Protein AF-A0A9P8C4X3-F1 (afdb_monomer)

Sequence (140 aa):
MLRLPPEKMRQSKVDTWERTIINSKNSNYRGTARVDLEALEFSSSLVREENEKIIESLKEKFKKEGCYRLEPRNHVPVIIESSDFLSILELLELDPDSLLENPREIPPRLKFPLGFRLSCLHGRQRVEAAKTVLQKLGDR

Mean predicted aligned error: 7.97 Å

Nearest PDB structures (foldseek):
  5x7r-assembly1_A  TM=2.652E-01  e=4.032E+00  Paenibacillus sp. 598K
  3dva-assembly2_E  TM=3.510E-01  e=9.328E+00  Geobacillus stearothermophilus

Radius of gyration: 18.32 Å; Cα contacts (8 Å, |Δi|>4): 117; chains: 1; bounding box: 54×39×41 Å

InterPro domains:
  IPR022198 Protein of unknown function DUF3723 [PF12520] (67-136)

Foldseek 3Di:
DDDDDPDPQPPVNVVVVVVVVVVVCVVQDQAAAAEDLVQEDAPDPLEDDDDVVLLVVLLVCCVVPNLPCQPPVSDWDWDDDPVQVVVQCVVVVHDSVQRHDDPVDRHYHGYDPPPHHTHTNYDVSSSSSCCVNVVVVVVD

Structure (mmCIF, N/CA/C/O backbone):
data_AF-A0A9P8C4X3-F1
#
_entry.id   AF-A0A9P8C4X3-F1
#
loop_
_atom_site.group_PDB
_atom_site.id
_atom_site.type_symbol
_atom_site.label_atom_id
_atom_site.label_alt_id
_atom_site.label_comp_id
_atom_site.label_asym_id
_atom_site.label_entity_id
_atom_site.label_seq_id
_atom_site.pdbx_PDB_ins_code
_atom_site.Cartn_x
_atom_site.Cartn_y
_atom_site.Cartn_z
_atom_site.occupancy
_atom_site.B_iso_or_equiv
_atom_site.auth_seq_id
_atom_site.auth_comp_id
_atom_site.auth_asym_id
_atom_site.auth_atom_id
_atom_site.pdbx_PDB_model_num
ATOM 1 N N . MET A 1 1 ? 25.994 2.015 15.995 1.00 38.09 1 MET A N 1
ATOM 2 C CA . MET A 1 1 ? 25.415 3.321 15.607 1.00 38.09 1 MET A CA 1
ATOM 3 C C . MET A 1 1 ? 26.510 4.376 15.652 1.00 38.09 1 MET A C 1
ATOM 5 O O . MET A 1 1 ? 26.832 4.854 16.730 1.00 38.09 1 MET A O 1
ATOM 9 N N . LEU A 1 2 ? 27.114 4.714 14.515 1.00 37.50 2 LEU A N 1
ATOM 10 C CA . LEU A 1 2 ? 28.012 5.867 14.417 1.00 37.50 2 LEU A CA 1
ATOM 11 C C . LEU A 1 2 ? 27.166 7.068 13.988 1.00 37.50 2 LEU A C 1
ATOM 13 O O . LEU A 1 2 ? 26.756 7.161 12.834 1.00 37.50 2 LEU A O 1
ATOM 17 N N . ARG A 1 3 ? 26.845 7.955 14.937 1.00 45.94 3 ARG A N 1
ATOM 18 C CA . ARG A 1 3 ? 26.355 9.296 14.605 1.00 45.94 3 ARG A CA 1
ATOM 19 C C . ARG A 1 3 ? 27.543 10.074 14.051 1.00 45.94 3 ARG A C 1
ATOM 21 O O . ARG A 1 3 ? 28.453 10.411 14.801 1.00 45.94 3 ARG A O 1
ATOM 28 N N . LEU A 1 4 ? 27.536 10.316 12.745 1.00 45.34 4 LEU A N 1
ATOM 29 C CA . LEU A 1 4 ? 28.465 11.248 12.120 1.00 45.34 4 LEU A CA 1
ATOM 30 C C . LEU A 1 4 ? 28.060 12.685 12.503 1.00 45.34 4 LEU A C 1
ATOM 32 O O . LEU A 1 4 ? 26.861 12.981 12.548 1.00 45.34 4 LEU A O 1
ATOM 36 N N . PRO A 1 5 ? 29.023 13.568 12.816 1.00 47.78 5 PRO A N 1
ATOM 37 C CA . PRO A 1 5 ? 28.743 14.978 13.064 1.00 47.78 5 PRO A CA 1
ATOM 38 C C . PRO A 1 5 ? 28.179 15.637 11.793 1.00 47.78 5 PRO A C 1
ATOM 40 O O . PRO A 1 5 ? 28.447 15.152 10.690 1.00 47.78 5 PRO A O 1
ATOM 43 N N . PRO A 1 6 ? 27.410 16.737 11.908 1.00 54.22 6 PRO A N 1
ATOM 44 C CA . PRO A 1 6 ? 26.897 17.453 10.751 1.00 54.22 6 PRO A CA 1
ATOM 45 C C . PRO A 1 6 ? 28.059 18.171 10.055 1.00 54.22 6 PRO A C 1
ATOM 47 O O . PRO A 1 6 ? 28.331 19.345 10.303 1.00 54.22 6 PRO A O 1
ATOM 50 N N . GLU A 1 7 ? 28.775 17.465 9.179 1.00 57.38 7 GLU A N 1
ATOM 51 C CA . GLU A 1 7 ? 29.538 18.125 8.127 1.00 57.38 7 GLU A CA 1
ATOM 52 C C . GLU A 1 7 ? 28.571 19.048 7.383 1.00 57.38 7 GLU A C 1
ATOM 54 O O . GLU A 1 7 ? 27.470 18.632 7.014 1.00 57.38 7 GLU A O 1
ATOM 59 N N . LYS A 1 8 ? 28.958 20.314 7.183 1.00 61.00 8 LYS A N 1
ATOM 60 C CA . LYS A 1 8 ? 28.209 21.249 6.337 1.00 61.00 8 LYS A CA 1
ATOM 61 C C . LYS A 1 8 ? 28.087 20.633 4.945 1.00 61.00 8 LYS A C 1
ATOM 63 O O . LYS A 1 8 ? 29.001 20.733 4.124 1.00 61.00 8 LYS A O 1
ATOM 68 N N . MET A 1 9 ? 26.970 19.959 4.700 1.00 63.16 9 MET A N 1
ATOM 69 C CA . MET A 1 9 ? 26.681 19.313 3.434 1.00 63.16 9 MET A CA 1
ATOM 70 C C . MET A 1 9 ? 26.593 20.414 2.378 1.00 63.16 9 MET A C 1
ATOM 72 O O . MET A 1 9 ? 25.750 21.304 2.454 1.00 63.16 9 MET A O 1
ATOM 76 N N . ARG A 1 10 ? 27.537 20.414 1.433 1.00 78.19 10 ARG A N 1
ATOM 77 C CA . ARG A 1 10 ? 27.559 21.387 0.336 1.00 78.19 10 ARG A CA 1
ATOM 78 C C . ARG A 1 10 ? 26.290 21.223 -0.495 1.00 78.19 10 ARG A C 1
ATOM 80 O O . ARG A 1 10 ? 25.982 20.095 -0.870 1.00 78.19 10 ARG A O 1
ATOM 87 N N . GLN A 1 11 ? 25.625 22.329 -0.832 1.00 79.31 11 GLN A N 1
ATOM 88 C CA . GLN A 1 11 ? 24.384 22.340 -1.621 1.00 79.31 11 GLN A CA 1
ATOM 89 C C . GLN A 1 11 ? 24.466 21.431 -2.860 1.00 79.31 11 GLN A C 1
ATOM 91 O O . GLN A 1 11 ? 23.598 20.598 -3.072 1.00 79.31 11 GLN A O 1
ATOM 96 N N . SER A 1 12 ? 25.586 21.459 -3.588 1.00 80.44 12 SER A N 1
ATOM 97 C CA . SER A 1 12 ? 25.803 20.607 -4.766 1.00 80.44 12 SER A CA 1
ATOM 98 C C . SER A 1 12 ? 25.760 19.095 -4.492 1.00 80.44 12 SER A C 1
ATOM 100 O O . SER A 1 12 ? 25.336 18.322 -5.354 1.00 80.44 12 SER A O 1
ATOM 102 N N . LYS A 1 13 ? 26.185 18.647 -3.301 1.00 83.94 13 LYS A N 1
ATOM 103 C CA . LYS A 1 13 ? 26.048 17.243 -2.880 1.00 83.94 13 LYS A CA 1
ATOM 104 C C . LYS A 1 13 ? 24.589 16.901 -2.574 1.00 83.94 13 LYS A C 1
ATOM 106 O O . LYS A 1 13 ? 24.161 15.808 -2.935 1.00 83.94 13 LYS A O 1
ATOM 111 N N . VAL A 1 14 ? 23.842 17.826 -1.960 1.00 85.81 14 VAL A N 1
ATOM 112 C CA . VAL A 1 14 ? 22.397 17.670 -1.706 1.00 85.81 14 VAL A CA 1
ATOM 113 C C . VAL A 1 14 ? 21.658 17.500 -3.027 1.00 85.81 14 VAL A C 1
ATOM 115 O O . VAL A 1 14 ? 21.005 16.482 -3.224 1.00 85.81 14 VAL A O 1
ATOM 118 N N . ASP A 1 15 ? 21.875 18.418 -3.971 1.00 89.81 15 ASP A N 1
ATOM 119 C CA . ASP A 1 15 ? 21.198 18.419 -5.271 1.00 89.81 15 ASP A CA 1
ATOM 120 C C . ASP A 1 15 ? 21.467 17.125 -6.059 1.00 89.81 15 ASP A C 1
ATOM 122 O O . ASP A 1 15 ? 20.580 16.559 -6.698 1.00 89.81 15 ASP A O 1
ATOM 126 N N . THR A 1 16 ? 22.707 16.624 -6.013 1.00 90.56 16 THR A N 1
ATOM 127 C CA . THR A 1 16 ? 23.091 15.376 -6.695 1.00 90.56 16 THR A CA 1
ATOM 128 C C . THR A 1 16 ? 22.392 14.165 -6.073 1.00 90.56 16 THR A C 1
ATOM 130 O O . THR A 1 16 ? 21.905 13.279 -6.785 1.00 90.56 16 THR A O 1
ATOM 133 N N . TRP A 1 17 ? 22.319 14.124 -4.743 1.00 88.81 17 TRP A N 1
ATOM 134 C CA . TRP A 1 17 ? 21.651 13.051 -4.018 1.00 88.81 17 TRP A CA 1
ATOM 135 C C . TRP A 1 17 ? 20.136 13.072 -4.252 1.00 88.81 17 TRP A C 1
ATOM 137 O O . TRP A 1 17 ? 19.558 12.039 -4.584 1.00 88.81 17 TRP A O 1
ATOM 147 N N . GLU A 1 18 ? 19.504 14.246 -4.199 1.00 91.12 18 GLU A N 1
ATOM 148 C CA . GLU A 1 18 ? 18.080 14.412 -4.503 1.00 91.12 18 GLU A CA 1
ATOM 149 C C . GLU A 1 18 ? 17.73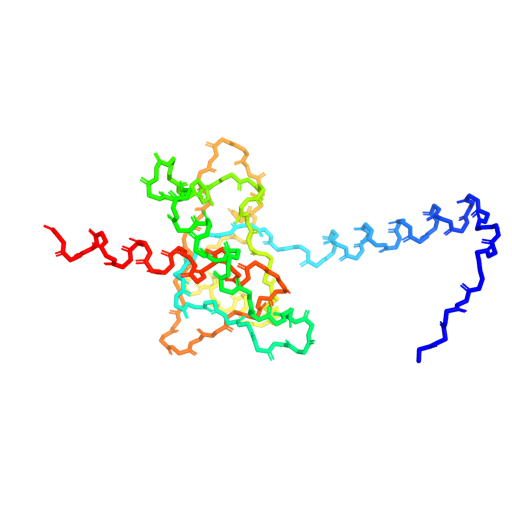6 13.943 -5.918 1.00 91.12 18 GLU A C 1
ATOM 151 O O . GLU A 1 18 ? 16.796 13.166 -6.088 1.00 91.12 18 GLU A O 1
ATOM 156 N N . ARG A 1 19 ? 18.535 14.319 -6.928 1.00 91.50 19 ARG A N 1
ATOM 157 C CA . ARG A 1 19 ? 18.359 13.823 -8.307 1.00 91.50 19 ARG A CA 1
ATOM 158 C C . ARG A 1 19 ? 18.426 12.304 -8.385 1.00 91.50 19 ARG A C 1
ATOM 160 O O . ARG A 1 19 ? 17.627 11.694 -9.086 1.00 91.50 19 ARG A O 1
ATOM 167 N N . THR A 1 20 ? 19.351 11.689 -7.653 1.00 92.19 20 THR A N 1
ATOM 168 C CA . THR A 1 20 ? 19.501 10.227 -7.632 1.00 92.19 20 THR A CA 1
ATOM 169 C C . THR A 1 20 ? 18.261 9.559 -7.039 1.00 92.19 20 THR A C 1
ATOM 171 O O . THR A 1 20 ? 17.746 8.593 -7.605 1.00 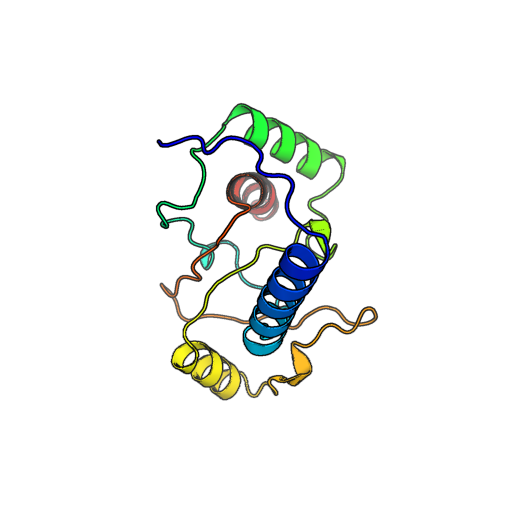92.19 20 THR A O 1
ATOM 174 N N . ILE A 1 21 ? 17.738 10.102 -5.936 1.00 89.38 21 ILE A N 1
ATOM 175 C CA . ILE A 1 21 ? 16.520 9.606 -5.288 1.00 89.38 21 ILE A CA 1
ATOM 176 C C . ILE A 1 21 ? 15.302 9.788 -6.196 1.00 89.38 21 ILE A C 1
ATOM 178 O O . ILE A 1 21 ? 14.516 8.855 -6.341 1.00 89.38 21 ILE A O 1
ATOM 182 N N . ILE A 1 22 ? 15.146 10.953 -6.826 1.00 91.88 22 ILE A N 1
ATOM 183 C CA . ILE A 1 22 ? 14.033 11.232 -7.743 1.00 91.88 22 ILE A CA 1
ATOM 184 C C . ILE A 1 22 ? 14.092 10.299 -8.954 1.00 91.88 22 ILE A C 1
ATOM 186 O O . ILE A 1 22 ? 13.093 9.658 -9.265 1.00 91.88 22 ILE A O 1
ATOM 190 N N . ASN A 1 23 ? 15.259 10.138 -9.581 1.00 92.44 23 ASN A N 1
ATOM 191 C CA . ASN A 1 23 ? 15.422 9.228 -10.716 1.00 92.44 23 ASN A CA 1
ATOM 192 C C . ASN A 1 23 ? 15.089 7.784 -10.334 1.00 92.44 23 ASN A C 1
ATOM 194 O O . ASN A 1 23 ? 14.375 7.108 -11.068 1.00 92.44 23 ASN A O 1
ATOM 198 N N . SER A 1 24 ? 15.547 7.336 -9.161 1.00 89.12 24 SER A N 1
ATOM 199 C CA . SER A 1 24 ? 15.256 5.991 -8.654 1.00 89.12 24 SER A CA 1
ATOM 200 C C . SER A 1 24 ? 13.773 5.798 -8.339 1.00 89.12 24 SER A C 1
ATOM 202 O O . SER A 1 24 ? 13.228 4.725 -8.574 1.00 89.12 24 SER A O 1
ATOM 204 N N . LYS A 1 25 ? 13.091 6.819 -7.806 1.00 86.81 25 LYS A N 1
ATOM 205 C CA . LYS A 1 25 ? 11.640 6.764 -7.580 1.00 86.81 25 LYS A CA 1
ATOM 206 C C . LYS A 1 25 ? 10.893 6.679 -8.903 1.00 86.81 25 LYS A C 1
ATOM 208 O O . LYS A 1 25 ? 10.054 5.802 -9.056 1.00 86.81 25 LYS A O 1
ATOM 213 N N . ASN A 1 26 ? 11.236 7.538 -9.858 1.00 87.88 26 ASN A N 1
ATOM 214 C CA . ASN A 1 26 ? 10.569 7.597 -11.155 1.00 87.88 26 ASN A CA 1
ATOM 215 C C . ASN A 1 26 ? 10.756 6.302 -11.956 1.00 87.88 26 ASN A C 1
ATOM 217 O O . ASN A 1 26 ? 9.814 5.845 -12.591 1.00 87.88 26 ASN A O 1
ATOM 221 N N . SER A 1 27 ? 11.939 5.678 -11.902 1.00 89.12 27 SER A N 1
ATOM 222 C CA . SER A 1 27 ? 12.2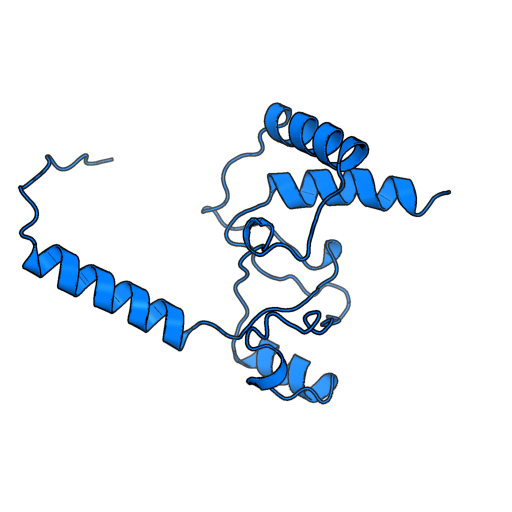06 4.432 -12.633 1.00 89.12 27 SER A CA 1
ATOM 223 C C . SER A 1 27 ? 11.558 3.193 -12.010 1.00 89.12 27 SER A C 1
ATOM 225 O O . SER A 1 27 ? 11.311 2.217 -12.721 1.00 89.12 27 SER A O 1
ATOM 227 N N . ASN A 1 28 ? 11.272 3.211 -10.705 1.00 90.00 28 ASN A N 1
ATOM 228 C CA . ASN A 1 28 ? 10.690 2.076 -9.979 1.00 90.00 28 ASN A CA 1
ATOM 229 C C . ASN A 1 28 ? 9.198 2.238 -9.675 1.00 90.00 28 ASN A C 1
ATOM 231 O O . ASN A 1 28 ? 8.547 1.265 -9.306 1.00 90.00 28 ASN A O 1
ATOM 235 N N . TYR A 1 29 ? 8.640 3.439 -9.819 1.00 91.12 29 TYR A N 1
ATOM 236 C CA . TYR A 1 29 ? 7.210 3.644 -9.650 1.00 91.12 29 TYR A CA 1
ATOM 237 C C . TYR A 1 29 ? 6.443 2.921 -10.764 1.00 91.12 29 TYR A C 1
ATOM 239 O O . TYR A 1 29 ? 6.816 2.974 -11.937 1.00 91.12 29 TYR A O 1
ATOM 247 N N . ARG A 1 30 ? 5.394 2.195 -10.378 1.00 91.88 30 ARG A N 1
ATOM 248 C CA . ARG A 1 30 ? 4.555 1.399 -11.289 1.00 91.88 30 ARG A CA 1
ATOM 249 C C . ARG A 1 30 ? 3.097 1.852 -11.310 1.00 91.88 30 ARG A C 1
ATOM 251 O O . ARG A 1 30 ? 2.290 1.237 -11.988 1.00 91.88 30 ARG A O 1
ATOM 258 N N . GLY A 1 31 ? 2.765 2.913 -10.575 1.00 92.31 31 GLY A N 1
ATOM 259 C CA . GLY A 1 31 ? 1.405 3.427 -10.466 1.00 92.31 31 GLY A CA 1
ATOM 260 C C . GLY A 1 31 ? 0.747 3.158 -9.114 1.00 92.31 31 GLY A C 1
ATOM 261 O O . GLY A 1 31 ? 1.393 2.793 -8.128 1.00 92.31 31 GLY A O 1
ATOM 262 N N . THR A 1 32 ? -0.563 3.374 -9.082 1.00 93.56 32 THR A N 1
ATOM 263 C CA . THR A 1 32 ? -1.436 3.240 -7.921 1.00 93.56 32 THR A CA 1
ATOM 264 C C . THR A 1 32 ? -2.563 2.269 -8.244 1.00 93.56 32 THR A C 1
ATOM 266 O O . THR A 1 32 ? -3.205 2.355 -9.285 1.00 93.56 32 THR A O 1
ATOM 269 N N . ALA A 1 33 ? -2.861 1.373 -7.306 1.00 93.44 33 ALA A N 1
ATOM 270 C CA . ALA A 1 33 ? -3.977 0.449 -7.417 1.00 93.44 33 ALA A CA 1
ATOM 271 C C . ALA A 1 33 ? -4.680 0.261 -6.074 1.00 93.44 33 ALA A C 1
ATOM 273 O O . ALA A 1 33 ? -4.108 0.449 -4.998 1.00 93.44 33 ALA A O 1
ATOM 274 N N . ARG A 1 34 ? -5.942 -0.158 -6.137 1.00 93.56 34 ARG A N 1
ATOM 275 C CA . ARG A 1 34 ? -6.682 -0.662 -4.982 1.00 93.56 34 ARG A CA 1
ATOM 276 C C . ARG A 1 34 ? -6.443 -2.157 -4.852 1.00 93.56 34 ARG A C 1
ATOM 278 O O . ARG A 1 34 ? -6.574 -2.885 -5.829 1.00 93.56 34 ARG A O 1
ATOM 285 N N . VAL A 1 35 ? -6.176 -2.611 -3.638 1.00 93.06 35 VAL A N 1
ATOM 286 C CA . VAL A 1 35 ? -5.932 -4.023 -3.331 1.00 93.06 35 VAL A CA 1
ATOM 287 C C . VAL A 1 35 ? -6.689 -4.410 -2.067 1.00 93.06 35 VAL A C 1
ATOM 289 O O . VAL A 1 35 ? -7.141 -3.535 -1.320 1.00 93.06 35 VAL A O 1
ATOM 292 N N . ASP A 1 36 ? -6.830 -5.708 -1.838 1.00 91.38 36 ASP A N 1
ATOM 293 C CA . ASP A 1 36 ? -7.435 -6.228 -0.613 1.00 91.38 36 ASP A CA 1
ATOM 294 C C . ASP A 1 36 ? -6.455 -6.095 0.556 1.00 91.38 36 ASP A C 1
ATOM 296 O O . ASP A 1 36 ? -5.248 -6.284 0.393 1.00 91.38 36 ASP A O 1
ATOM 300 N N . LEU A 1 37 ? -6.958 -5.736 1.742 1.00 91.44 37 LEU A N 1
ATOM 301 C CA . LEU A 1 37 ? -6.103 -5.503 2.915 1.00 91.44 37 LEU A CA 1
ATOM 302 C C . LEU A 1 37 ? -5.378 -6.779 3.351 1.00 91.44 37 LEU A C 1
ATOM 304 O O . LEU A 1 37 ? -4.320 -6.715 3.974 1.00 91.44 37 LEU A O 1
ATOM 308 N N . GLU A 1 38 ? -5.941 -7.932 3.010 1.00 90.00 38 GLU A N 1
ATOM 309 C CA . GLU A 1 38 ? -5.389 -9.259 3.221 1.00 90.00 38 GLU A CA 1
ATOM 310 C C . GLU A 1 38 ? -4.148 -9.490 2.355 1.00 90.00 38 GLU A C 1
ATOM 312 O O . GLU A 1 38 ? -3.249 -10.204 2.781 1.00 90.00 38 GLU A O 1
ATOM 317 N N . ALA A 1 39 ? -4.028 -8.858 1.187 1.00 92.06 39 ALA A N 1
ATOM 318 C CA . ALA A 1 39 ? -2.828 -8.975 0.360 1.00 92.06 39 ALA A CA 1
ATOM 319 C C . ALA A 1 39 ? -1.634 -8.199 0.945 1.00 92.06 39 ALA A C 1
ATOM 321 O O . ALA A 1 39 ? -0.512 -8.391 0.495 1.00 92.06 39 ALA A O 1
ATOM 322 N N . LEU A 1 40 ? -1.841 -7.323 1.935 1.00 92.81 40 LEU A N 1
ATOM 323 C CA . LEU A 1 40 ? -0.791 -6.469 2.493 1.00 92.81 40 LEU A CA 1
ATOM 324 C C . LEU A 1 40 ? -0.037 -7.166 3.630 1.00 92.81 40 LEU A C 1
ATOM 326 O O . LEU A 1 40 ? -0.624 -7.515 4.660 1.00 92.81 40 LEU A O 1
ATOM 330 N N . GLU A 1 41 ? 1.279 -7.291 3.473 1.00 92.12 41 GLU A N 1
ATOM 331 C CA . GLU A 1 41 ? 2.176 -7.867 4.471 1.00 92.12 41 GLU A CA 1
ATOM 332 C C . GLU A 1 41 ? 3.231 -6.862 4.949 1.00 92.12 41 GLU A C 1
ATOM 334 O O . GLU A 1 41 ? 3.782 -6.072 4.184 1.00 92.12 41 GLU A O 1
ATOM 339 N N . PHE A 1 42 ? 3.529 -6.914 6.249 1.00 90.19 42 PHE A N 1
ATOM 340 C CA . PHE A 1 42 ? 4.466 -6.025 6.933 1.00 90.19 42 PHE A CA 1
ATOM 341 C C . PHE A 1 42 ? 5.571 -6.824 7.640 1.00 90.19 42 PHE A C 1
ATOM 343 O O . PHE A 1 42 ? 5.747 -6.704 8.853 1.00 90.19 42 PHE A O 1
ATOM 350 N N . SER A 1 43 ? 6.288 -7.662 6.889 1.00 75.94 43 SER A N 1
ATOM 351 C CA . SER A 1 43 ? 7.287 -8.609 7.411 1.00 75.94 43 SER A CA 1
ATOM 352 C C . SER A 1 43 ? 8.740 -8.119 7.339 1.00 75.94 43 SER A C 1
ATOM 354 O O . SER A 1 43 ? 9.632 -8.781 7.867 1.00 75.94 43 SER A O 1
ATOM 356 N N . SER A 1 44 ? 9.015 -6.960 6.726 1.00 67.88 44 SER A N 1
ATOM 357 C CA . SER A 1 44 ? 10.395 -6.467 6.625 1.00 67.88 44 SER A CA 1
ATOM 358 C C . SER A 1 44 ? 10.919 -5.930 7.963 1.00 67.88 44 SER A C 1
ATOM 360 O O . SER A 1 44 ? 10.194 -5.293 8.727 1.00 67.88 44 SER A O 1
ATOM 362 N N . SER A 1 45 ? 12.220 -6.101 8.212 1.00 64.19 45 SER A N 1
ATOM 363 C CA . SER A 1 45 ? 12.933 -5.503 9.356 1.00 64.19 45 SER A CA 1
ATOM 364 C C . SER A 1 45 ? 12.918 -3.966 9.358 1.00 64.19 45 SER A C 1
ATOM 366 O O . SER A 1 45 ? 13.308 -3.339 10.341 1.00 64.19 45 SER A O 1
ATOM 368 N N . LEU A 1 46 ? 12.467 -3.354 8.259 1.00 63.47 46 LEU A N 1
ATOM 369 C CA . LEU A 1 46 ? 12.282 -1.912 8.108 1.00 63.47 46 LEU A CA 1
ATOM 370 C C . LEU A 1 46 ? 10.934 -1.435 8.670 1.00 63.47 46 LEU A C 1
ATOM 372 O O . LEU A 1 46 ? 10.737 -0.232 8.866 1.00 63.47 46 LEU A O 1
ATOM 376 N N . VAL A 1 47 ? 10.002 -2.355 8.935 1.00 67.31 47 VAL A N 1
ATOM 377 C CA . VAL A 1 47 ? 8.711 -2.029 9.534 1.00 67.31 47 VAL A CA 1
ATOM 378 C C . VAL A 1 47 ? 8.914 -1.719 11.012 1.00 67.31 47 VAL A C 1
ATOM 380 O O . VAL A 1 47 ? 9.438 -2.523 11.778 1.00 67.31 47 VAL A O 1
ATOM 383 N N . ARG A 1 48 ? 8.462 -0.532 11.427 1.00 70.00 48 ARG A N 1
ATOM 384 C CA . ARG A 1 48 ? 8.454 -0.141 12.841 1.00 70.00 48 ARG A CA 1
ATOM 385 C C . ARG A 1 48 ? 7.612 -1.104 13.672 1.00 70.00 48 ARG A C 1
ATOM 387 O O . ARG A 1 48 ? 6.577 -1.583 13.208 1.00 70.00 48 ARG A O 1
ATOM 394 N N . GLU A 1 49 ? 8.025 -1.287 14.922 1.00 73.81 49 GLU A N 1
ATOM 395 C CA . GLU A 1 49 ? 7.250 -2.024 15.914 1.00 73.81 49 GLU A CA 1
ATOM 396 C C . GLU A 1 49 ? 5.816 -1.502 16.028 1.00 73.81 49 GLU A C 1
ATOM 398 O O . GLU A 1 49 ? 5.497 -0.331 15.774 1.00 73.81 49 GLU A O 1
ATOM 403 N N . GLU A 1 50 ? 4.938 -2.421 16.405 1.00 76.38 50 GLU A N 1
ATOM 404 C CA . GLU A 1 50 ? 3.534 -2.137 16.599 1.00 76.38 50 GLU A CA 1
ATOM 405 C C . GLU A 1 50 ? 3.336 -1.163 17.765 1.00 76.38 50 GLU A C 1
ATOM 407 O O . GLU A 1 50 ? 3.933 -1.299 18.828 1.00 76.38 50 GLU A O 1
ATOM 412 N N . ASN A 1 51 ? 2.497 -0.147 17.556 1.00 86.06 51 ASN A N 1
ATOM 413 C CA . ASN A 1 51 ? 2.146 0.810 18.599 1.00 86.06 51 ASN A CA 1
ATOM 414 C C . ASN A 1 51 ? 0.630 0.836 18.733 1.00 86.06 51 ASN A C 1
ATOM 416 O O . ASN A 1 51 ? -0.065 1.534 17.990 1.00 86.06 51 ASN A O 1
ATOM 420 N N . GLU A 1 52 ? 0.140 0.067 19.696 1.00 89.62 52 GLU A N 1
ATOM 421 C CA . GLU A 1 52 ? -1.286 -0.123 19.947 1.00 89.62 52 GLU A CA 1
ATOM 422 C C . GLU A 1 52 ? -2.018 1.197 20.199 1.00 89.62 52 GLU A C 1
ATOM 424 O O . GLU A 1 52 ? -3.125 1.383 19.705 1.00 89.62 52 GLU A O 1
ATOM 429 N N . LYS A 1 53 ? -1.389 2.164 20.883 1.00 93.56 53 LYS A N 1
ATOM 430 C CA . LYS A 1 53 ? -2.006 3.477 21.149 1.00 93.56 53 LYS A CA 1
ATOM 431 C C . LYS A 1 53 ? -2.282 4.246 19.859 1.00 93.56 53 LYS A C 1
ATOM 433 O O . LYS A 1 53 ? -3.338 4.862 19.721 1.00 93.56 53 LYS A O 1
ATOM 438 N N . ILE A 1 54 ? -1.342 4.210 18.913 1.00 92.00 54 ILE A N 1
ATOM 439 C CA . ILE A 1 54 ? -1.522 4.856 17.606 1.00 92.00 54 ILE A CA 1
ATOM 440 C C . ILE A 1 54 ? -2.598 4.123 16.805 1.00 92.00 54 ILE A C 1
ATOM 442 O O . ILE A 1 54 ? -3.448 4.768 16.196 1.00 92.00 54 ILE A O 1
ATOM 446 N N . ILE A 1 55 ? -2.592 2.789 16.832 1.00 93.50 55 ILE A N 1
ATOM 447 C CA . ILE A 1 55 ? -3.608 1.979 16.154 1.00 93.50 55 ILE A CA 1
ATOM 448 C C . ILE A 1 55 ? -5.000 2.295 16.705 1.00 93.50 55 ILE A C 1
ATOM 450 O O . ILE A 1 55 ? -5.917 2.526 15.923 1.00 93.50 55 ILE A O 1
ATOM 454 N N . GLU A 1 56 ? -5.168 2.360 18.024 1.00 95.38 56 GLU A N 1
ATOM 455 C CA . GLU A 1 56 ? -6.466 2.643 18.638 1.00 95.38 56 GLU A CA 1
ATOM 456 C C . GLU A 1 56 ? -6.953 4.057 18.308 1.00 95.38 56 GLU A C 1
ATOM 458 O O . GLU A 1 56 ? -8.099 4.245 17.906 1.00 95.38 56 GLU A O 1
ATOM 463 N N . SER A 1 57 ? -6.054 5.045 18.346 1.00 95.25 57 SER A N 1
ATOM 464 C CA . SER A 1 57 ? -6.367 6.403 17.894 1.00 95.25 57 SER A CA 1
ATOM 465 C C . SER A 1 57 ? -6.812 6.440 16.424 1.00 95.25 57 SER A C 1
ATOM 467 O O . SER A 1 57 ? -7.773 7.135 16.086 1.00 95.25 57 SER A O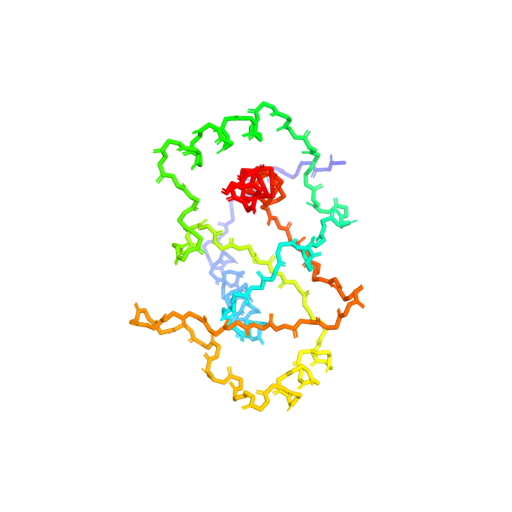 1
ATOM 469 N N . LEU A 1 58 ? -6.165 5.661 15.549 1.00 94.06 58 LEU A N 1
ATOM 470 C CA . LEU A 1 58 ? -6.559 5.539 14.145 1.00 94.06 58 LEU A CA 1
ATOM 471 C C . LEU A 1 58 ? -7.909 4.835 13.979 1.00 94.06 58 LEU A C 1
ATOM 473 O O . LEU A 1 58 ? -8.699 5.273 13.147 1.00 94.06 58 LEU A O 1
ATOM 477 N N . LYS A 1 59 ? -8.212 3.795 14.767 1.00 94.75 59 LYS A N 1
ATOM 478 C CA . LYS A 1 59 ? -9.526 3.131 14.740 1.00 94.75 59 LYS A CA 1
ATOM 479 C C . LYS A 1 59 ? -10.641 4.112 15.087 1.00 94.75 59 LYS A C 1
ATOM 481 O O . 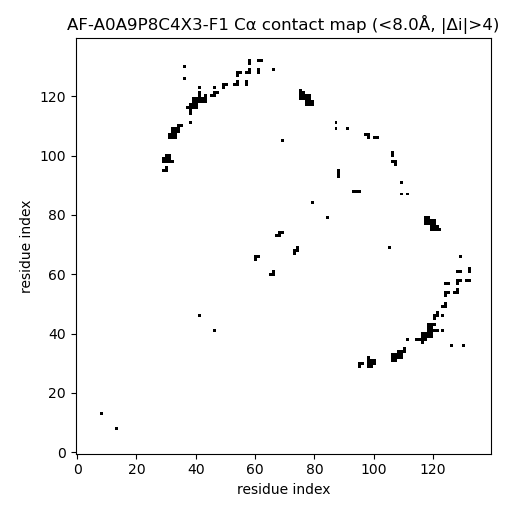LYS A 1 59 ? -11.629 4.176 14.361 1.00 94.75 59 LYS A O 1
ATOM 486 N N . GLU A 1 60 ? -10.478 4.890 16.155 1.00 95.06 60 GLU A N 1
ATOM 487 C CA . GLU A 1 60 ? -11.467 5.898 16.553 1.00 95.06 60 GLU A CA 1
ATOM 488 C C . GLU A 1 60 ? -11.640 6.971 15.478 1.00 95.06 60 GLU A C 1
ATOM 490 O O . GLU A 1 60 ? -12.767 7.299 15.097 1.00 95.06 60 GLU A O 1
ATOM 495 N N . LYS A 1 61 ? -10.532 7.442 14.894 1.00 93.69 61 LYS A N 1
ATOM 496 C CA . LYS A 1 61 ? -10.581 8.365 13.759 1.00 93.69 61 LYS A CA 1
ATOM 497 C C . LYS A 1 61 ? -11.335 7.765 12.570 1.00 93.69 61 LYS A C 1
ATOM 499 O O . LYS A 1 61 ? -12.204 8.425 12.011 1.00 93.69 61 LYS A O 1
ATOM 504 N N . PHE A 1 62 ? -11.057 6.518 12.198 1.00 93.69 62 PHE A N 1
ATOM 505 C CA . PHE A 1 62 ? -11.715 5.861 11.067 1.00 93.69 62 PHE A CA 1
ATOM 506 C C . PHE A 1 62 ? -13.203 5.609 11.302 1.00 93.69 62 PHE A C 1
ATOM 508 O O . PHE A 1 62 ? -13.975 5.721 10.356 1.00 93.69 62 PHE A O 1
ATOM 515 N N . LYS A 1 63 ? -13.628 5.313 12.536 1.00 92.19 63 LYS A N 1
ATOM 516 C CA . LYS A 1 63 ? -15.055 5.194 12.880 1.00 92.19 63 LYS A CA 1
ATOM 517 C C . LYS A 1 63 ? -15.783 6.536 12.790 1.00 92.19 63 LYS A C 1
ATOM 519 O O . LYS A 1 63 ? -16.926 6.571 12.352 1.00 92.19 63 LYS A O 1
ATOM 524 N N . LYS A 1 64 ? -15.135 7.622 13.227 1.00 93.06 64 LYS A N 1
ATOM 525 C CA . LYS A 1 64 ? -15.739 8.961 13.285 1.00 93.06 64 LYS A CA 1
ATOM 526 C C . LYS A 1 64 ? -15.750 9.664 11.9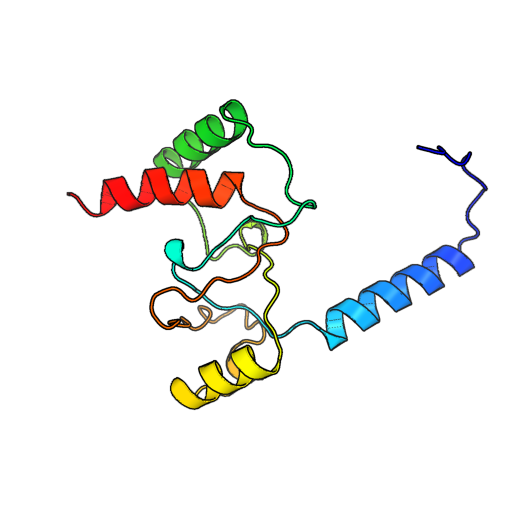31 1.00 93.06 64 LYS A C 1
ATOM 528 O O . LYS A 1 64 ? -16.743 10.276 11.561 1.00 93.06 64 LYS A O 1
ATOM 533 N N . GLU A 1 65 ? -14.622 9.625 11.234 1.00 91.88 65 GLU A N 1
ATOM 534 C CA . GLU A 1 65 ? -14.381 10.424 10.033 1.00 91.88 65 GLU A CA 1
ATOM 535 C C . GLU A 1 65 ? -14.348 9.561 8.770 1.00 91.88 65 GLU A C 1
ATOM 537 O O . GLU A 1 65 ? -14.592 10.079 7.690 1.00 91.88 65 GLU A O 1
ATOM 542 N N . GLY A 1 66 ? -14.073 8.260 8.880 1.00 89.06 66 GLY A N 1
ATOM 543 C CA . GLY A 1 66 ? -13.798 7.379 7.745 1.00 89.06 66 GLY A CA 1
ATOM 544 C C . GLY A 1 66 ? -12.299 7.166 7.497 1.00 89.06 66 GLY A C 1
ATOM 545 O O . GLY A 1 66 ? -11.436 7.857 8.038 1.00 89.06 66 GLY A O 1
ATOM 546 N N . CYS A 1 67 ? -11.971 6.168 6.670 1.00 88.50 67 CYS A N 1
ATOM 547 C CA . CYS A 1 67 ? -10.581 5.798 6.360 1.00 88.50 67 CYS A CA 1
ATOM 548 C C . CYS A 1 67 ? -9.964 6.617 5.206 1.00 88.50 67 CYS A C 1
ATOM 550 O O . CYS A 1 67 ? -8.744 6.651 5.072 1.00 88.50 67 CYS A O 1
ATOM 552 N N . TYR A 1 68 ? -10.785 7.237 4.346 1.00 88.75 68 TYR A N 1
ATOM 553 C CA . TYR A 1 68 ? -10.354 8.034 3.182 1.00 88.75 68 TYR A CA 1
ATOM 554 C C . TYR A 1 68 ? -9.237 7.391 2.340 1.00 88.75 68 TYR A C 1
ATOM 556 O O . TYR A 1 68 ? -8.243 8.022 1.986 1.00 88.75 68 TYR A O 1
ATOM 564 N N . ARG A 1 69 ? -9.394 6.107 2.006 1.00 87.50 69 ARG A N 1
ATOM 565 C CA . ARG A 1 69 ? -8.363 5.293 1.333 1.00 87.50 69 ARG A CA 1
ATOM 566 C C . ARG A 1 69 ? -7.955 5.758 -0.076 1.00 87.50 69 ARG A C 1
ATOM 568 O O . ARG A 1 69 ? -6.994 5.223 -0.608 1.00 87.50 69 ARG A O 1
ATOM 575 N N . LEU A 1 70 ? -8.703 6.683 -0.682 1.00 87.56 70 LEU A N 1
ATOM 576 C CA . LEU A 1 70 ? -8.384 7.279 -1.988 1.00 87.56 70 LEU A CA 1
ATOM 577 C C . LEU A 1 70 ? -7.553 8.563 -1.870 1.00 87.56 70 LEU A C 1
ATOM 579 O O . LEU A 1 70 ? -7.096 9.086 -2.878 1.00 87.56 70 LEU A O 1
ATOM 583 N N . GLU A 1 71 ? -7.379 9.108 -0.664 1.00 87.69 71 GLU A N 1
ATOM 584 C CA . GLU A 1 71 ? -6.506 10.262 -0.487 1.00 87.69 71 GLU A CA 1
ATOM 585 C C . GLU A 1 71 ? -5.037 9.818 -0.576 1.00 87.69 71 GLU A C 1
ATOM 587 O O . GLU A 1 71 ? -4.645 8.916 0.175 1.00 87.69 71 GLU A O 1
ATOM 592 N N . PRO A 1 72 ? -4.185 10.498 -1.369 1.00 86.44 72 PRO A N 1
ATOM 593 C CA . PRO A 1 72 ? -2.780 10.117 -1.541 1.00 86.44 72 PRO A CA 1
ATOM 594 C C . PRO A 1 72 ? -2.002 9.990 -0.228 1.00 86.44 72 PRO A C 1
ATOM 596 O O . PRO A 1 72 ? -1.166 9.102 -0.064 1.00 86.44 72 PRO A O 1
ATOM 599 N N . ARG A 1 73 ? -2.334 10.816 0.776 1.00 85.50 73 ARG A N 1
ATOM 600 C CA . ARG A 1 73 ? -1.729 10.733 2.118 1.00 85.50 73 ARG A CA 1
ATOM 601 C C . ARG A 1 73 ? -1.962 9.386 2.807 1.00 85.50 73 ARG A C 1
ATOM 603 O O . ARG A 1 73 ? -1.176 9.020 3.677 1.00 85.50 73 ARG A O 1
ATOM 610 N N . ASN A 1 74 ? -3.015 8.659 2.437 1.00 88.50 74 ASN A N 1
ATOM 611 C CA . ASN A 1 74 ? -3.396 7.364 2.998 1.00 88.50 74 ASN A CA 1
ATOM 612 C C . ASN A 1 74 ? -2.911 6.175 2.157 1.00 88.50 74 ASN A C 1
ATOM 614 O O . ASN A 1 74 ? -3.100 5.036 2.583 1.00 88.50 74 ASN A O 1
ATOM 618 N N . HIS A 1 75 ? -2.238 6.410 1.026 1.00 91.88 75 HIS A N 1
ATOM 619 C CA . HIS A 1 75 ? -1.649 5.337 0.229 1.00 91.88 75 HIS A CA 1
ATOM 620 C C . HIS A 1 75 ? -0.571 4.581 1.018 1.00 91.88 75 HIS A C 1
ATOM 622 O O . HIS A 1 75 ? 0.149 5.132 1.866 1.00 91.88 75 HIS A O 1
ATOM 628 N N . VAL A 1 76 ? -0.481 3.283 0.739 1.00 92.81 76 VAL A N 1
ATOM 629 C CA . VAL A 1 76 ? 0.504 2.368 1.312 1.00 92.81 76 VAL A CA 1
ATOM 630 C C . VAL A 1 76 ? 1.474 1.992 0.194 1.00 92.81 76 VAL A C 1
ATOM 632 O O . VAL A 1 76 ? 1.054 1.334 -0.753 1.00 92.81 76 VAL A O 1
ATOM 635 N N . PRO A 1 77 ? 2.746 2.417 0.260 1.00 92.38 77 PRO A N 1
ATOM 636 C CA . PRO A 1 77 ? 3.738 2.005 -0.716 1.00 92.38 77 PRO A CA 1
ATOM 637 C C . PRO A 1 77 ? 4.104 0.539 -0.498 1.00 92.38 77 PRO A C 1
ATOM 639 O O . PRO A 1 77 ? 4.414 0.111 0.622 1.00 92.38 77 PRO A O 1
ATOM 642 N N . VAL A 1 78 ? 4.084 -0.201 -1.599 1.00 92.50 78 VAL A N 1
ATOM 643 C CA . VAL A 1 78 ? 4.375 -1.630 -1.663 1.00 92.50 78 VAL A CA 1
ATOM 644 C C . VAL A 1 78 ? 5.495 -1.890 -2.662 1.00 92.50 78 VAL A C 1
ATOM 646 O O . VAL A 1 78 ? 5.674 -1.135 -3.616 1.00 92.50 78 VAL A O 1
ATOM 649 N N . ILE A 1 79 ? 6.243 -2.959 -2.424 1.00 91.25 79 ILE A N 1
ATOM 650 C CA . ILE A 1 79 ? 7.215 -3.524 -3.352 1.00 91.25 79 ILE A CA 1
ATOM 651 C C . ILE A 1 79 ? 6.605 -4.791 -3.945 1.00 91.25 79 ILE A C 1
ATOM 653 O O . ILE A 1 79 ? 5.985 -5.587 -3.234 1.00 91.25 79 ILE A O 1
ATOM 657 N N . ILE A 1 80 ? 6.798 -4.957 -5.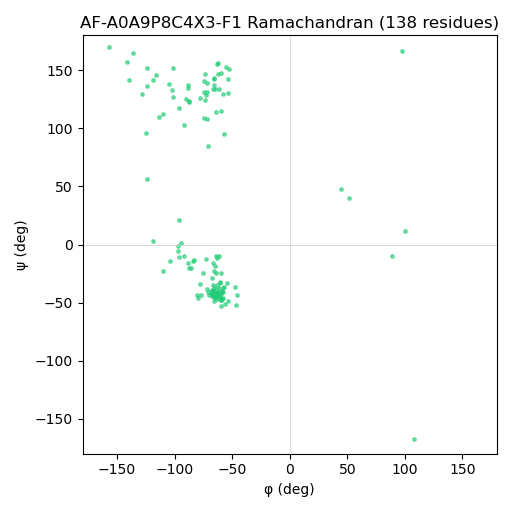248 1.00 91.12 80 ILE A N 1
ATOM 658 C CA . ILE A 1 80 ? 6.416 -6.137 -6.013 1.00 91.12 80 ILE A CA 1
ATOM 659 C C . ILE A 1 80 ? 7.534 -6.456 -7.005 1.00 91.12 80 ILE A C 1
ATOM 661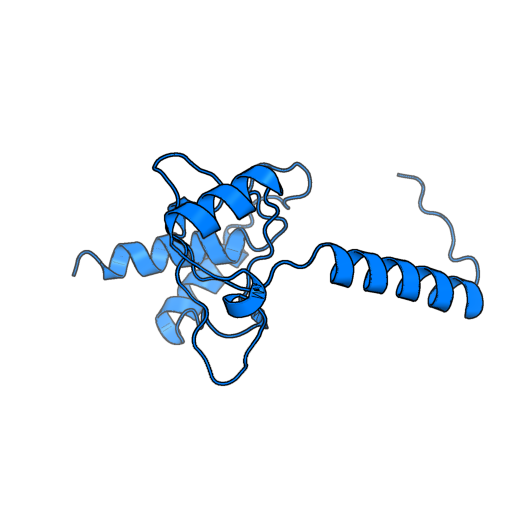 O O . ILE A 1 80 ? 8.139 -5.543 -7.574 1.00 91.12 80 ILE A O 1
ATOM 665 N N . GLU A 1 81 ? 7.813 -7.742 -7.199 1.00 91.62 81 GLU A N 1
ATOM 666 C CA . GLU A 1 81 ? 8.743 -8.187 -8.232 1.00 91.62 81 GLU A CA 1
ATOM 667 C C . GLU A 1 81 ? 8.187 -7.878 -9.623 1.00 91.62 81 GLU A C 1
ATOM 669 O O . GLU A 1 81 ? 6.985 -7.979 -9.879 1.00 91.62 81 GLU A O 1
ATOM 674 N N . SER A 1 82 ? 9.067 -7.495 -10.550 1.00 91.06 82 SER A N 1
ATOM 675 C CA . SER A 1 82 ? 8.628 -7.056 -11.883 1.00 91.06 82 SER A CA 1
ATOM 676 C C . SER A 1 82 ? 7.930 -8.175 -12.665 1.00 91.06 82 SER A C 1
ATOM 678 O O . SER A 1 82 ? 6.976 -7.900 -13.387 1.00 91.06 82 SER A O 1
ATOM 680 N N . SER A 1 83 ? 8.359 -9.430 -12.495 1.00 92.06 83 SER A N 1
ATOM 681 C CA . SER A 1 83 ? 7.717 -10.600 -13.110 1.00 92.06 83 SER A CA 1
ATOM 682 C C . SER A 1 83 ? 6.292 -10.808 -12.606 1.00 92.06 83 SER A C 1
ATOM 684 O O . SER A 1 83 ? 5.381 -11.026 -13.406 1.00 92.06 83 SER A O 1
ATOM 686 N N . ASP A 1 84 ? 6.090 -10.699 -11.292 1.00 91.06 84 ASP A N 1
ATOM 687 C CA . ASP A 1 84 ? 4.786 -10.904 -10.662 1.00 91.06 84 ASP A CA 1
ATOM 688 C C . ASP A 1 84 ? 3.825 -9.800 -11.089 1.00 91.06 84 ASP A C 1
ATOM 690 O O . ASP A 1 84 ? 2.692 -10.072 -11.481 1.00 91.06 84 ASP A O 1
ATOM 694 N N . PHE A 1 85 ? 4.306 -8.555 -11.086 1.00 91.38 85 PHE A N 1
ATOM 695 C CA . PHE A 1 85 ? 3.541 -7.400 -11.535 1.00 91.38 85 PHE A CA 1
ATOM 696 C C . PHE A 1 85 ? 3.036 -7.565 -12.973 1.00 91.38 85 PHE A C 1
ATOM 698 O O . PHE A 1 85 ? 1.840 -7.419 -13.213 1.00 91.38 85 PHE A O 1
ATOM 705 N N . LEU A 1 86 ? 3.920 -7.919 -13.913 1.00 91.75 86 LEU A N 1
ATOM 706 C CA . LEU A 1 86 ? 3.539 -8.121 -15.314 1.00 91.75 86 LEU A CA 1
ATOM 707 C C . LEU A 1 86 ? 2.561 -9.289 -15.483 1.00 91.75 86 LEU A C 1
ATOM 709 O O . LEU A 1 86 ? 1.567 -9.143 -16.188 1.00 91.75 86 LEU A O 1
ATOM 713 N N . SER A 1 87 ? 2.788 -10.401 -14.780 1.00 91.44 87 SER A N 1
ATOM 714 C CA . SER A 1 87 ? 1.900 -11.573 -14.831 1.00 91.44 87 SER A CA 1
ATOM 715 C C . SER A 1 87 ? 0.485 -11.243 -14.343 1.00 91.44 87 SER A C 1
ATOM 717 O O . SER A 1 87 ? -0.504 -11.731 -14.885 1.00 91.44 87 SER A O 1
ATOM 719 N N . ILE A 1 88 ? 0.369 -10.396 -13.316 1.00 91.06 88 ILE A N 1
ATOM 720 C CA . ILE A 1 88 ? -0.925 -9.960 -12.778 1.00 91.06 88 ILE A CA 1
ATOM 721 C C . ILE A 1 88 ? -1.639 -9.024 -13.751 1.00 91.06 88 ILE A C 1
ATOM 723 O O . ILE A 1 88 ? -2.851 -9.136 -13.913 1.00 91.06 88 ILE A O 1
ATOM 727 N N . LEU A 1 89 ? -0.913 -8.105 -14.389 1.00 92.25 89 LEU A N 1
ATOM 728 C CA . LEU A 1 89 ? -1.501 -7.218 -15.391 1.00 92.25 89 LEU A CA 1
ATOM 729 C C . LEU A 1 89 ? -1.997 -7.988 -16.612 1.00 92.25 89 LEU A C 1
ATOM 731 O O . LEU A 1 89 ? -3.110 -7.734 -17.062 1.00 92.25 89 LEU A O 1
ATOM 735 N N . GLU A 1 90 ? -1.223 -8.965 -17.085 1.00 92.62 90 GLU A N 1
ATOM 736 C CA . GLU A 1 90 ? -1.624 -9.851 -18.178 1.00 92.62 90 GLU A CA 1
ATOM 737 C C . GLU A 1 90 ? -2.893 -10.636 -17.822 1.00 92.62 90 GLU A C 1
ATOM 739 O O . GLU A 1 90 ? -3.858 -10.624 -18.581 1.00 92.62 90 GLU A O 1
ATOM 744 N N . LEU A 1 91 ? -2.944 -11.237 -16.627 1.00 90.12 91 LEU A N 1
ATOM 745 C CA . LEU A 1 91 ? -4.117 -11.977 -16.148 1.00 90.12 91 LEU A CA 1
ATOM 746 C C . LEU A 1 91 ? -5.382 -11.108 -16.051 1.00 90.12 91 LEU A C 1
ATOM 748 O O . LEU A 1 91 ? -6.494 -11.613 -16.199 1.00 90.12 91 LEU A O 1
ATOM 752 N N . LEU A 1 92 ? -5.221 -9.822 -15.736 1.00 88.81 92 LEU A N 1
ATOM 753 C CA . LEU A 1 92 ? -6.323 -8.875 -15.570 1.00 88.81 92 LEU A CA 1
ATOM 754 C C . LEU A 1 92 ? -6.626 -8.075 -16.844 1.00 88.81 92 LEU A C 1
ATOM 756 O O . LEU A 1 92 ? -7.513 -7.223 -16.798 1.00 88.81 92 LEU A O 1
ATOM 760 N N . GLU A 1 93 ? -5.905 -8.334 -17.939 1.00 91.88 93 GLU A N 1
ATOM 761 C CA . GLU A 1 93 ? -5.982 -7.585 -19.200 1.00 91.88 93 GLU A CA 1
ATOM 762 C C . GLU A 1 93 ? -5.830 -6.063 -18.991 1.00 91.88 93 GLU A C 1
ATOM 764 O O . GLU A 1 93 ? -6.529 -5.248 -19.595 1.00 91.88 93 GLU A O 1
ATOM 769 N N . LEU A 1 94 ? -4.923 -5.666 -18.091 1.00 90.19 94 LEU A N 1
ATOM 770 C CA . LEU A 1 94 ? -4.670 -4.268 -17.745 1.00 90.19 94 LEU A CA 1
ATOM 771 C C . LEU A 1 94 ? -3.396 -3.747 -18.407 1.00 90.19 94 LEU A C 1
ATOM 773 O O . LEU A 1 94 ? -2.325 -4.341 -18.301 1.00 90.19 94 LEU A O 1
ATOM 777 N N . ASP A 1 95 ? -3.503 -2.568 -19.011 1.00 89.75 95 ASP A N 1
ATOM 778 C CA . ASP A 1 95 ? -2.354 -1.792 -19.469 1.00 89.75 95 ASP A CA 1
ATOM 779 C C . ASP A 1 95 ? -1.618 -1.184 -18.256 1.00 89.75 95 ASP A C 1
ATOM 781 O O . ASP A 1 95 ? -2.281 -0.552 -17.423 1.00 89.75 95 ASP A O 1
ATOM 785 N N . PRO A 1 96 ? -0.286 -1.337 -18.109 1.00 88.62 96 PRO A N 1
ATOM 786 C CA . PRO A 1 96 ? 0.483 -0.671 -17.056 1.00 88.62 96 PRO A CA 1
ATOM 787 C C . PRO A 1 96 ? 0.182 0.826 -16.908 1.00 88.62 96 PRO A C 1
ATOM 789 O O . PRO A 1 96 ? 0.113 1.326 -15.781 1.00 88.62 96 PRO A O 1
ATOM 792 N N . ASP A 1 97 ? -0.059 1.527 -18.018 1.00 88.62 97 ASP A N 1
ATOM 793 C CA . ASP A 1 97 ? -0.335 2.966 -18.007 1.00 88.62 97 ASP A CA 1
ATOM 794 C C . ASP A 1 97 ? -1.663 3.306 -17.311 1.00 88.62 97 ASP A C 1
ATOM 796 O O . ASP A 1 97 ? -1.810 4.396 -16.756 1.00 88.62 97 ASP A O 1
ATOM 800 N N . SER A 1 98 ? -2.596 2.350 -17.220 1.00 87.88 98 SER A N 1
ATOM 801 C CA . SER A 1 98 ? -3.852 2.502 -16.468 1.00 87.88 98 SER A CA 1
ATOM 802 C C . SER A 1 98 ? -3.656 2.622 -14.951 1.00 87.88 98 SER A C 1
ATOM 804 O O . SER A 1 98 ? -4.575 3.030 -14.237 1.00 87.88 98 SER A O 1
ATOM 806 N N . LEU A 1 99 ? -2.472 2.268 -14.438 1.00 90.31 99 LEU A N 1
ATOM 807 C CA . LEU A 1 99 ? -2.127 2.449 -13.029 1.00 90.31 99 LEU A CA 1
ATOM 808 C C . LEU A 1 99 ? -1.522 3.827 -12.744 1.00 90.31 99 LEU A C 1
ATOM 810 O O . LEU A 1 99 ? -1.411 4.207 -11.575 1.00 90.31 99 LEU A O 1
ATOM 814 N N . LEU A 1 100 ? -1.071 4.565 -13.760 1.00 88.31 100 LEU A N 1
ATOM 815 C CA . LEU A 1 100 ? -0.456 5.874 -13.554 1.00 88.31 100 LEU A CA 1
ATOM 816 C C . LEU A 1 100 ? -1.495 6.859 -12.996 1.00 88.31 100 LEU A C 1
ATOM 818 O O . LEU A 1 100 ? -2.677 6.804 -13.328 1.00 88.31 100 LEU A O 1
ATOM 822 N N . GLU A 1 101 ? -1.069 7.739 -12.084 1.00 74.50 101 GLU A N 1
ATOM 823 C CA . GLU A 1 101 ? -1.989 8.632 -11.372 1.00 74.50 101 GLU A CA 1
ATOM 824 C C . GLU A 1 101 ? -2.769 9.542 -12.334 1.00 74.50 101 GLU A C 1
ATOM 826 O O . GLU A 1 101 ? -2.212 10.455 -12.944 1.00 74.50 101 GLU A O 1
ATOM 831 N N . ASN A 1 102 ? -4.089 9.349 -12.387 1.00 73.62 102 ASN A N 1
ATOM 832 C CA . ASN A 1 102 ? -5.035 10.296 -12.961 1.00 73.62 102 ASN A CA 1
ATOM 833 C C . ASN A 1 102 ? -5.935 10.842 -11.837 1.00 73.62 102 ASN A C 1
ATOM 835 O O . ASN A 1 102 ? -6.780 10.109 -11.320 1.00 73.62 102 ASN A O 1
ATOM 839 N N . PRO A 1 103 ? -5.808 12.124 -11.444 1.00 62.56 103 PRO A N 1
ATOM 840 C CA . PRO A 1 103 ? -6.525 12.681 -10.293 1.00 62.56 103 PRO A CA 1
ATOM 841 C C . PRO A 1 103 ? -8.054 12.713 -10.453 1.00 62.56 103 PRO A C 1
ATOM 843 O O . PRO A 1 103 ? -8.758 13.016 -9.491 1.00 62.56 103 PRO A O 1
ATOM 846 N N . ARG A 1 104 ? -8.583 12.432 -11.652 1.00 67.94 104 ARG A N 1
ATOM 847 C CA . ARG A 1 104 ? -10.027 12.369 -11.926 1.00 67.94 104 ARG A CA 1
ATOM 848 C C . ARG A 1 104 ? -10.597 10.954 -11.857 1.00 67.94 104 ARG A C 1
ATOM 850 O O . ARG A 1 104 ? -11.816 10.806 -11.860 1.00 67.94 104 ARG A O 1
ATOM 857 N N . GLU A 1 105 ? -9.746 9.937 -11.787 1.00 79.81 105 GLU A N 1
ATOM 858 C CA . GLU A 1 105 ? -10.155 8.540 -11.884 1.00 79.81 105 GLU A CA 1
ATOM 859 C C . GLU A 1 105 ? -9.862 7.778 -10.595 1.00 79.81 105 GLU A C 1
ATOM 861 O O . GLU A 1 105 ? -8.904 8.036 -9.866 1.00 79.81 105 GLU A O 1
ATOM 866 N N . ILE A 1 106 ? -10.736 6.822 -10.289 1.00 86.12 106 ILE A N 1
ATOM 867 C CA . ILE A 1 106 ? -10.531 5.917 -9.163 1.00 86.12 106 ILE A CA 1
ATOM 868 C C . ILE A 1 106 ? -9.510 4.869 -9.616 1.00 86.12 106 ILE A C 1
ATOM 870 O O . ILE A 1 106 ? -9.795 4.181 -10.598 1.00 86.12 106 ILE A O 1
ATOM 874 N N . PRO A 1 107 ? -8.400 4.654 -8.881 1.00 90.12 107 PRO A N 1
ATOM 875 C CA . PRO A 1 107 ? -7.408 3.660 -9.268 1.00 90.12 107 PRO A CA 1
ATOM 876 C C . PRO A 1 107 ? -8.039 2.276 -9.494 1.00 90.12 107 PRO A C 1
ATOM 878 O O . PRO A 1 107 ? -8.962 1.893 -8.747 1.00 90.12 107 PRO A O 1
ATOM 881 N N . PRO A 1 108 ? -7.574 1.498 -10.483 1.00 90.75 108 PRO A N 1
ATOM 882 C CA . PRO A 1 108 ? -8.117 0.171 -10.753 1.00 90.75 108 PRO A CA 1
ATOM 883 C C . PRO A 1 108 ? -7.906 -0.762 -9.555 1.00 90.75 108 PRO A C 1
ATOM 885 O O . PRO A 1 108 ? -7.056 -0.526 -8.692 1.00 90.75 108 PRO A O 1
ATOM 888 N N . ARG A 1 109 ? -8.736 -1.806 -9.446 1.00 90.56 109 ARG A N 1
ATOM 889 C CA . ARG A 1 109 ? -8.601 -2.809 -8.381 1.00 90.56 109 ARG A CA 1
ATOM 890 C C . ARG A 1 109 ? -7.825 -4.005 -8.910 1.00 90.56 109 ARG A C 1
ATOM 892 O O . ARG A 1 109 ? -8.325 -4.698 -9.787 1.00 90.56 109 ARG A O 1
ATOM 899 N N . LEU A 1 110 ? -6.664 -4.273 -8.324 1.00 91.31 110 LEU A N 1
ATOM 900 C CA . LEU A 1 110 ? -5.891 -5.478 -8.598 1.00 91.31 110 LEU A CA 1
ATOM 901 C C . LEU A 1 110 ? -6.320 -6.578 -7.629 1.00 91.31 110 LEU A C 1
ATOM 903 O O . LEU A 1 110 ? -6.325 -6.384 -6.410 1.00 91.31 110 LEU A O 1
ATOM 907 N N . LYS A 1 111 ? -6.709 -7.726 -8.185 1.00 88.38 111 LYS A N 1
ATOM 908 C CA . LYS A 1 111 ? -6.984 -8.943 -7.423 1.00 88.38 111 LYS A CA 1
ATOM 909 C C . LYS A 1 111 ? -5.790 -9.870 -7.553 1.00 88.38 111 LYS A C 1
ATOM 911 O O . LYS A 1 111 ? -5.371 -10.179 -8.662 1.00 88.38 111 LYS A O 1
ATOM 916 N N . PHE A 1 112 ? -5.278 -10.314 -6.416 1.00 86.31 112 PHE A N 1
ATOM 917 C CA . PHE A 1 112 ? -4.154 -11.234 -6.367 1.00 86.31 112 PHE A CA 1
ATOM 918 C C . PHE A 1 112 ? -4.653 -12.655 -6.083 1.00 86.31 112 PHE A C 1
ATOM 920 O O . PHE A 1 112 ? -5.690 -12.810 -5.426 1.00 86.31 112 PHE A O 1
ATOM 927 N N . PRO A 1 113 ? -3.934 -13.692 -6.547 1.00 85.06 113 PRO A N 1
ATOM 928 C CA . PRO A 1 113 ? -4.212 -15.068 -6.160 1.00 85.06 113 PRO A CA 1
ATOM 929 C C . PRO A 1 113 ? -4.204 -15.246 -4.638 1.00 85.06 113 PRO A C 1
ATOM 931 O O . PRO A 1 113 ? -3.508 -14.531 -3.910 1.00 85.06 113 PRO A O 1
ATOM 934 N N . LEU A 1 114 ? -4.959 -16.232 -4.149 1.00 84.69 114 LEU A N 1
ATOM 935 C CA . LEU A 1 114 ? -5.003 -16.535 -2.722 1.00 84.69 114 LEU A CA 1
ATOM 936 C C . LEU A 1 114 ? -3.592 -16.850 -2.202 1.00 84.69 114 LEU A C 1
ATOM 938 O O . LEU A 1 114 ? -2.886 -17.683 -2.762 1.00 84.69 114 LEU A O 1
ATOM 942 N N . GLY A 1 115 ? -3.200 -16.190 -1.113 1.00 85.62 115 GLY A N 1
ATOM 943 C CA . GLY A 1 115 ? -1.890 -16.377 -0.489 1.00 85.62 115 GLY A CA 1
ATOM 944 C C . GLY A 1 115 ? -0.782 -15.473 -1.033 1.00 85.62 115 GLY A C 1
ATOM 945 O O . GLY A 1 115 ? 0.257 -15.386 -0.385 1.00 85.62 115 GLY A O 1
ATOM 946 N N . PHE A 1 116 ? -1.000 -14.751 -2.137 1.00 89.88 116 PHE A N 1
ATOM 947 C CA . PHE A 1 116 ? -0.055 -13.736 -2.602 1.00 89.88 116 PHE A CA 1
ATOM 948 C C . PHE A 1 116 ? 0.026 -12.572 -1.604 1.00 89.88 116 PHE A C 1
ATOM 950 O O . PHE A 1 116 ? -0.999 -12.105 -1.096 1.00 89.88 116 PHE A O 1
ATOM 957 N N . ARG A 1 117 ? 1.245 -12.092 -1.334 1.00 91.62 117 ARG A N 1
ATOM 958 C CA . ARG A 1 117 ? 1.504 -11.011 -0.377 1.00 91.62 117 ARG A CA 1
ATOM 959 C C . ARG A 1 117 ? 2.348 -9.906 -1.001 1.00 91.62 117 ARG A C 1
ATOM 961 O O . ARG A 1 117 ? 3.409 -10.148 -1.562 1.00 91.62 117 ARG A O 1
ATOM 968 N N . LEU A 1 118 ? 1.874 -8.676 -0.854 1.00 92.50 118 LEU A N 1
ATOM 969 C CA . LEU A 1 118 ? 2.576 -7.450 -1.199 1.00 92.50 118 LEU A CA 1
ATOM 970 C C . LEU A 1 118 ? 3.419 -6.994 -0.013 1.00 92.50 118 LEU A C 1
ATOM 972 O O . LEU A 1 118 ? 2.899 -6.731 1.077 1.00 92.50 118 LEU A O 1
ATOM 976 N N . SER A 1 119 ? 4.717 -6.833 -0.256 1.00 92.19 119 SER A N 1
ATOM 977 C CA . SER A 1 119 ? 5.657 -6.347 0.749 1.00 92.19 119 SER A CA 1
ATOM 978 C C . SER A 1 119 ? 5.471 -4.851 0.969 1.00 92.19 119 SER A C 1
ATOM 980 O O . SER A 1 119 ? 5.823 -4.033 0.121 1.00 92.19 119 SER A O 1
ATOM 982 N N . CYS A 1 120 ? 4.924 -4.463 2.116 1.00 92.31 120 CYS A N 1
ATOM 983 C CA . CYS A 1 120 ? 4.671 -3.065 2.439 1.00 92.31 120 CYS A CA 1
ATOM 984 C C . CYS A 1 120 ? 5.882 -2.420 3.119 1.00 92.31 120 CYS A C 1
ATOM 986 O O . CYS A 1 120 ? 6.465 -2.976 4.053 1.00 92.31 120 CYS A O 1
ATOM 988 N N . LEU A 1 121 ? 6.210 -1.192 2.714 1.00 89.12 121 LEU A N 1
ATOM 989 C CA . LEU A 1 121 ? 7.306 -0.428 3.320 1.00 89.12 121 LEU A CA 1
ATOM 990 C C . LEU A 1 121 ? 6.895 0.237 4.637 1.00 89.12 121 LEU A C 1
ATOM 992 O O . LEU A 1 121 ? 7.639 0.231 5.614 1.00 89.12 121 LEU A O 1
ATOM 996 N N . HIS A 1 122 ? 5.704 0.838 4.672 1.00 88.56 122 HIS A N 1
ATOM 997 C CA . HIS A 1 122 ? 5.180 1.515 5.855 1.00 88.56 122 HIS A CA 1
ATOM 998 C C . HIS A 1 122 ? 3.655 1.603 5.832 1.00 88.56 122 HIS A C 1
ATOM 1000 O O . HIS A 1 122 ? 3.016 1.387 4.811 1.00 88.56 122 HIS A O 1
ATOM 1006 N N . GLY A 1 123 ? 3.052 2.014 6.949 1.00 90.19 123 GLY A N 1
ATOM 1007 C CA . GLY A 1 123 ? 1.598 2.157 7.060 1.00 90.19 123 GLY A CA 1
ATOM 1008 C C . GLY A 1 123 ? 0.900 0.999 7.771 1.00 90.19 123 GLY A C 1
ATOM 1009 O O . GLY A 1 123 ? -0.327 0.981 7.772 1.00 90.19 123 GLY A O 1
ATOM 1010 N N . ARG A 1 124 ? 1.653 0.105 8.433 1.00 91.62 124 ARG A N 1
ATOM 1011 C CA . ARG A 1 124 ? 1.127 -1.018 9.232 1.00 91.62 124 ARG A CA 1
ATOM 1012 C C . ARG A 1 124 ? -0.008 -0.589 10.155 1.00 91.62 124 ARG A C 1
ATOM 1014 O O . ARG A 1 124 ? -1.100 -1.125 10.073 1.00 91.62 124 ARG A O 1
ATOM 1021 N N . GLN A 1 125 ? 0.214 0.452 10.957 1.00 91.00 125 GLN A N 1
ATOM 1022 C CA . GLN A 1 125 ? -0.780 0.947 11.919 1.00 91.00 125 GLN A CA 1
ATOM 1023 C C . GLN A 1 125 ? -2.104 1.355 11.254 1.00 91.00 125 GLN A C 1
ATOM 1025 O O . GLN A 1 125 ? -3.173 1.112 11.805 1.00 91.00 125 GLN A O 1
ATOM 1030 N N . ARG A 1 126 ? -2.039 1.950 10.052 1.00 91.75 126 ARG A N 1
ATOM 1031 C CA . ARG A 1 126 ? -3.230 2.331 9.280 1.00 91.75 126 ARG A CA 1
ATOM 1032 C C . ARG A 1 126 ? -3.950 1.102 8.745 1.00 91.75 126 ARG A C 1
ATOM 1034 O O . ARG A 1 126 ? -5.168 1.043 8.839 1.00 91.75 126 ARG A O 1
ATOM 1041 N N . VAL A 1 127 ? -3.211 0.127 8.218 1.00 92.75 127 VAL A N 1
ATOM 1042 C CA . VAL A 1 127 ? -3.798 -1.114 7.700 1.00 92.75 127 VAL A CA 1
ATOM 1043 C C . VAL A 1 127 ? -4.441 -1.930 8.819 1.00 92.75 127 VAL A C 1
ATOM 1045 O O . VAL A 1 127 ? -5.578 -2.352 8.657 1.00 92.75 127 VAL A O 1
ATOM 1048 N N . GLU A 1 128 ? -3.792 -2.085 9.971 1.00 92.31 128 GLU A N 1
ATOM 1049 C CA . GLU A 1 128 ? -4.348 -2.840 11.104 1.00 92.31 128 GLU A CA 1
ATOM 1050 C C . GLU A 1 128 ? -5.584 -2.159 11.715 1.00 92.31 128 GLU A C 1
ATOM 1052 O O . GLU A 1 128 ? -6.599 -2.809 11.998 1.00 92.31 128 GLU A O 1
ATOM 1057 N N . ALA A 1 129 ? -5.563 -0.826 11.834 1.00 92.94 129 ALA A N 1
ATOM 1058 C CA . ALA A 1 129 ? -6.750 -0.068 12.218 1.00 92.94 129 ALA A CA 1
ATOM 1059 C C . ALA A 1 129 ? -7.887 -0.245 11.194 1.00 92.94 129 ALA A C 1
ATOM 1061 O O . ALA A 1 129 ? -9.032 -0.484 11.582 1.00 92.94 129 ALA A O 1
ATOM 1062 N N . ALA A 1 130 ? -7.576 -0.178 9.895 1.00 92.38 130 ALA A N 1
ATOM 1063 C CA . ALA A 1 130 ? -8.552 -0.349 8.824 1.00 92.38 130 ALA A CA 1
ATOM 1064 C C . ALA A 1 130 ? -9.142 -1.765 8.799 1.00 92.38 130 ALA A C 1
ATOM 1066 O O . ALA A 1 130 ? -10.361 -1.881 8.752 1.00 92.38 130 ALA A O 1
ATOM 1067 N N . LYS A 1 131 ? -8.327 -2.824 8.909 1.00 91.50 131 LYS A N 1
ATOM 1068 C CA . LYS A 1 131 ? -8.798 -4.218 9.012 1.00 91.50 131 LYS A CA 1
ATOM 1069 C C . LYS A 1 131 ? -9.807 -4.357 10.148 1.00 91.50 131 LYS A C 1
ATOM 1071 O O . LYS A 1 131 ? -10.917 -4.821 9.926 1.00 91.50 131 LYS A O 1
ATOM 1076 N N . THR A 1 132 ? -9.473 -3.838 11.331 1.00 90.75 132 THR A N 1
ATOM 1077 C CA . THR A 1 132 ? -10.363 -3.911 12.500 1.00 90.75 132 THR A CA 1
ATOM 1078 C C . THR A 1 132 ? -11.693 -3.184 12.279 1.00 90.75 132 THR A C 1
ATOM 1080 O O . THR A 1 132 ? -12.744 -3.679 12.683 1.00 90.75 132 THR A O 1
ATOM 1083 N N . VAL A 1 133 ? -11.666 -1.980 11.700 1.00 90.50 133 VAL A N 1
ATOM 1084 C CA . VAL A 1 133 ? -12.875 -1.159 11.526 1.00 90.50 133 VAL A CA 1
ATOM 1085 C C . VAL A 1 133 ? -13.732 -1.671 10.370 1.00 90.50 133 VAL A C 1
ATOM 1087 O O . VAL A 1 133 ? -14.945 -1.765 10.518 1.00 90.50 133 VAL A O 1
ATOM 1090 N N . LEU A 1 134 ? -13.116 -2.022 9.241 1.00 84.31 134 LEU A N 1
ATOM 1091 C CA . LEU A 1 134 ? -13.817 -2.410 8.018 1.00 84.31 134 LEU A CA 1
ATOM 1092 C C . LEU A 1 134 ? -14.354 -3.844 8.072 1.00 84.31 134 LEU A C 1
ATOM 1094 O O . LEU A 1 134 ? -15.446 -4.071 7.564 1.00 84.31 134 LEU A O 1
ATOM 1098 N N . GLN A 1 135 ? -13.666 -4.784 8.734 1.00 74.62 135 GLN A N 1
ATOM 1099 C CA . GLN A 1 135 ? -14.211 -6.133 8.955 1.00 74.62 135 GLN A CA 1
ATOM 1100 C C . GLN A 1 135 ? -15.489 -6.075 9.804 1.00 74.62 135 GLN A C 1
ATOM 1102 O O . GLN A 1 135 ? -16.494 -6.674 9.446 1.00 74.62 135 GLN A O 1
ATOM 1107 N N . LYS A 1 136 ? -15.517 -5.232 10.846 1.00 61.91 136 LYS A N 1
ATOM 1108 C CA . LYS A 1 136 ? -16.713 -5.028 11.687 1.00 61.91 136 LYS A CA 1
ATOM 1109 C C . LYS A 1 136 ? -17.909 -4.402 10.959 1.00 61.91 136 LYS A C 1
ATOM 1111 O O . LYS A 1 136 ? -19.017 -4.442 11.486 1.00 61.91 136 LYS A O 1
ATOM 1116 N N . LEU A 1 137 ? -17.689 -3.771 9.807 1.00 57.56 137 LEU A N 1
ATOM 1117 C CA . LEU A 1 137 ? -18.744 -3.169 8.987 1.00 57.56 137 LEU A CA 1
ATOM 1118 C C . LEU A 1 137 ? -19.360 -4.163 7.991 1.00 57.56 137 LEU A C 1
ATOM 1120 O O . LEU A 1 137 ? -20.467 -3.906 7.537 1.00 57.56 137 LEU A O 1
ATOM 1124 N N . GLY A 1 138 ? -18.671 -5.265 7.665 1.00 48.75 138 GLY A N 1
ATOM 1125 C CA . GLY A 1 138 ? -19.173 -6.317 6.770 1.00 48.75 138 GLY A CA 1
ATOM 1126 C C . GLY A 1 138 ? -20.076 -7.359 7.443 1.00 48.75 138 GLY A C 1
ATOM 1127 O O . GLY A 1 138 ? -20.765 -8.088 6.740 1.00 48.75 138 GLY A O 1
ATOM 1128 N N . ASP A 1 139 ? -20.100 -7.393 8.780 1.00 43.38 139 ASP A 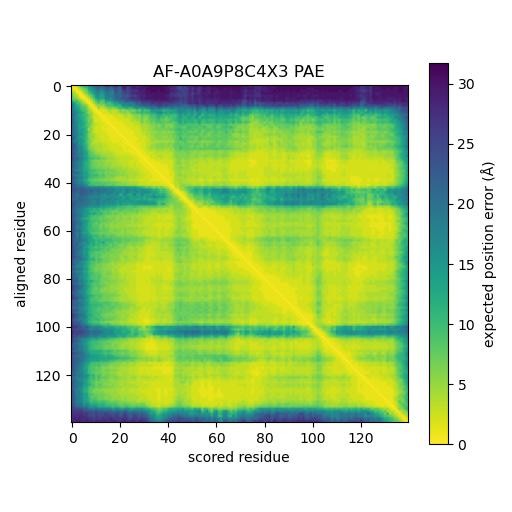N 1
ATOM 1129 C CA . ASP A 1 139 ? -20.921 -8.301 9.601 1.00 43.38 139 ASP A CA 1
ATOM 1130 C C . ASP A 1 139 ? -22.252 -7.659 10.071 1.00 43.38 139 ASP A C 1
ATOM 1132 O O . ASP A 1 139 ? -22.828 -8.066 11.083 1.00 43.38 139 ASP A O 1
ATOM 1136 N N . ARG A 1 140 ? -22.727 -6.609 9.388 1.00 35.47 140 ARG A N 1
ATOM 1137 C CA . ARG A 1 140 ? -23.995 -5.907 9.663 1.00 35.47 140 ARG A CA 1
ATOM 1138 C C . ARG A 1 140 ? -24.879 -5.881 8.428 1.00 35.47 140 ARG A C 1
ATOM 1140 O O . ARG A 1 140 ? -26.112 -5.895 8.628 1.00 35.47 140 ARG A O 1
#

pLDDT: mean 84.28, std 13.56, range [35.47, 95.38]

Organism: NCBI:txid45428

Solvent-accessible surface area (backbone atoms only — not comparable to full-atom values): 8701 Å² total; per-residue (Å²): 135,85,83,74,75,88,69,84,74,52,66,70,59,52,55,53,50,51,51,52,52,50,52,54,47,64,74,67,60,72,56,46,68,40,64,60,76,84,33,58,35,74,81,52,93,77,42,76,79,90,51,67,70,60,20,51,54,44,32,54,45,32,73,74,75,47,74,58,70,84,42,75,90,56,58,63,59,64,54,75,56,70,68,59,52,50,54,51,27,61,76,67,75,48,61,68,73,69,21,44,91,48,97,89,57,80,59,48,75,56,84,73,64,91,89,52,68,37,47,36,59,53,56,61,54,58,51,56,19,44,53,60,54,54,56,65,61,75,81,112

Secondary structure (DSSP, 8-state):
----------HHHHHHHHHHHHHHHHHH-----B--GGGEE--STTSPPP-HHHHHHHHHHHHHH---TTSGGG---EE--HHHHHHHHHHTT--GGGGS--TTSPPPBPPPPTT--EEESS-HHHHHHHHHHHHHHHT-